Protein AF-A0A4Q3MHR7-F1 (afdb_monomer_lite)

pLDDT: mean 75.86, std 18.35, range [34.59, 92.06]

Radius of gyration: 18.16 Å; chains: 1; bounding box: 40×40×58 Å

Secondary structure (DSSP, 8-state):
--------HHHHHHHHHTTSTTT-SSHHHHHHHHHHHHHT---HHHHHHHHHHHHHH-HHHHHHHHHHHHHHHHHHHHHTTS------PPP--

Sequence (93 aa):
MTQASLKSPDTQALDALTGGAFSAPTSGERAARVRDWLATDPAAEQMQEVYRELSGRDKGAAKLLRERLDEIRRSKSALSRQMPQSRTVPPLK

Structure (mmCIF, N/CA/C/O backbone):
data_AF-A0A4Q3MHR7-F1
#
_entry.id   AF-A0A4Q3MHR7-F1
#
loop_
_atom_site.group_PDB
_atom_site.id
_atom_site.type_symbol
_atom_site.label_atom_id
_atom_site.label_alt_id
_atom_site.label_comp_id
_atom_site.label_asym_id
_atom_site.label_entity_id
_atom_site.label_seq_id
_atom_site.pdbx_PDB_ins_code
_atom_site.Cartn_x
_atom_site.Cartn_y
_atom_site.Cartn_z
_atom_site.occupancy
_atom_site.B_iso_or_equiv
_atom_site.auth_seq_id
_atom_site.auth_comp_id
_atom_site.auth_asym_id
_atom_site.auth_atom_id
_atom_site.pdbx_PDB_model_num
ATOM 1 N N . MET A 1 1 ? 18.762 -24.331 -3.878 1.00 41.50 1 MET A N 1
ATOM 2 C CA . MET A 1 1 ? 19.796 -23.348 -3.472 1.00 41.50 1 MET A CA 1
ATOM 3 C C . MET A 1 1 ? 19.517 -22.110 -4.311 1.00 41.50 1 MET A C 1
ATOM 5 O O . MET A 1 1 ? 19.430 -22.281 -5.512 1.00 41.50 1 MET A O 1
ATOM 9 N N . THR A 1 2 ? 19.201 -20.911 -3.838 1.00 34.59 2 THR A N 1
ATOM 10 C CA . THR A 1 2 ? 19.660 -20.057 -2.728 1.00 34.59 2 THR A CA 1
ATOM 11 C C . THR A 1 2 ? 18.539 -19.005 -2.531 1.00 34.59 2 THR A C 1
ATOM 13 O O . THR A 1 2 ? 17.774 -18.751 -3.449 1.00 34.59 2 THR A O 1
ATOM 16 N N . GLN A 1 3 ? 18.286 -18.407 -1.373 1.00 38.47 3 GLN A N 1
ATOM 17 C CA . GLN A 1 3 ? 19.134 -17.384 -0.783 1.00 38.47 3 GLN A CA 1
ATOM 18 C C . GLN A 1 3 ? 18.570 -17.068 0.605 1.00 38.47 3 GLN A C 1
ATOM 20 O O . GLN A 1 3 ? 17.508 -16.464 0.738 1.00 38.47 3 GLN A O 1
ATOM 25 N N . ALA A 1 4 ? 19.312 -17.457 1.638 1.00 46.78 4 ALA A N 1
ATOM 26 C CA . ALA A 1 4 ? 19.222 -16.793 2.922 1.00 46.78 4 ALA A CA 1
ATOM 27 C C . ALA A 1 4 ? 19.518 -15.303 2.689 1.00 46.78 4 ALA A C 1
ATOM 29 O O . ALA A 1 4 ? 20.591 -14.940 2.205 1.00 46.78 4 ALA A O 1
ATOM 30 N N . SER A 1 5 ? 18.560 -14.434 2.985 1.00 39.69 5 SER A N 1
ATOM 31 C CA . SER A 1 5 ? 18.839 -13.025 3.220 1.00 39.69 5 SER A CA 1
ATOM 32 C C . SER A 1 5 ? 18.344 -12.705 4.611 1.00 39.69 5 SER A C 1
ATOM 34 O O . SER A 1 5 ? 17.149 -12.587 4.843 1.00 39.69 5 SER A O 1
ATOM 36 N N . LEU A 1 6 ? 19.306 -12.541 5.514 1.00 46.91 6 LEU A N 1
ATOM 37 C CA . LEU A 1 6 ? 19.198 -11.876 6.811 1.00 46.91 6 LEU A CA 1
ATOM 38 C C . LEU A 1 6 ? 18.824 -10.384 6.645 1.00 46.91 6 LEU A C 1
ATOM 40 O O . LEU A 1 6 ? 19.430 -9.511 7.257 1.00 46.91 6 LEU A O 1
ATOM 44 N N . LYS A 1 7 ? 17.896 -10.054 5.743 1.00 44.25 7 LYS A N 1
ATOM 45 C CA . LYS A 1 7 ? 17.556 -8.678 5.385 1.00 44.25 7 LYS A CA 1
ATOM 46 C C . LYS A 1 7 ? 16.263 -8.318 6.085 1.00 44.25 7 LYS A C 1
ATOM 48 O O . LYS A 1 7 ? 15.195 -8.652 5.594 1.00 44.25 7 LYS A O 1
ATOM 53 N N . SER A 1 8 ? 16.449 -7.664 7.228 1.00 48.00 8 SER A N 1
ATOM 54 C CA . SER A 1 8 ? 15.469 -6.861 7.953 1.00 48.00 8 SER A CA 1
ATOM 55 C C . SER A 1 8 ? 14.230 -7.653 8.398 1.00 48.00 8 SER A C 1
ATOM 57 O O . SER A 1 8 ? 13.373 -7.945 7.563 1.00 48.00 8 SER A O 1
ATOM 59 N N . PRO A 1 9 ? 14.078 -7.992 9.696 1.00 58.16 9 PRO A N 1
ATOM 60 C CA . PRO A 1 9 ? 12.826 -8.577 10.199 1.00 58.16 9 PRO A CA 1
ATOM 61 C C . PRO A 1 9 ? 11.596 -7.767 9.754 1.00 58.16 9 PRO A C 1
ATOM 63 O O . PRO A 1 9 ? 10.546 -8.346 9.488 1.00 58.16 9 PRO A O 1
ATOM 66 N N . ASP A 1 10 ? 11.770 -6.460 9.551 1.00 69.25 10 ASP A N 1
ATOM 67 C CA . ASP A 1 10 ? 10.786 -5.549 8.978 1.00 69.25 10 ASP A CA 1
ATOM 68 C C . ASP A 1 10 ? 10.308 -5.953 7.578 1.00 69.25 10 ASP A C 1
ATOM 70 O O . ASP A 1 10 ? 9.107 -6.011 7.353 1.00 69.25 10 ASP A O 1
ATOM 74 N N . THR A 1 11 ? 11.181 -6.311 6.628 1.00 77.31 11 THR A N 1
ATOM 75 C CA . THR A 1 11 ? 10.727 -6.655 5.267 1.00 77.31 11 THR A CA 1
ATOM 76 C C . THR A 1 11 ? 9.874 -7.927 5.266 1.00 77.31 11 THR A C 1
ATOM 78 O O . THR A 1 11 ? 8.870 -7.981 4.561 1.00 77.31 11 THR A O 1
ATOM 81 N N . GLN A 1 12 ? 10.232 -8.945 6.059 1.00 81.31 12 GLN A N 1
ATOM 82 C CA . GLN A 1 12 ? 9.446 -10.184 6.156 1.00 81.31 12 GLN A CA 1
ATOM 83 C C . GLN A 1 12 ? 8.130 -9.964 6.923 1.00 81.31 12 GLN A C 1
ATOM 85 O O . GLN A 1 12 ? 7.106 -10.543 6.565 1.00 81.31 12 GLN A O 1
ATOM 90 N N . ALA A 1 13 ? 8.136 -9.105 7.948 1.00 84.31 13 ALA A N 1
ATOM 91 C CA . ALA A 1 13 ? 6.924 -8.697 8.655 1.00 84.31 13 ALA A CA 1
ATOM 92 C C . ALA A 1 13 ? 5.970 -7.919 7.734 1.00 84.31 13 ALA A C 1
ATOM 94 O O . ALA A 1 13 ? 4.782 -8.227 7.673 1.00 84.31 13 ALA A O 1
ATOM 95 N N . LEU A 1 14 ? 6.493 -6.970 6.955 1.00 87.69 14 LEU A N 1
ATOM 96 C CA . LEU A 1 14 ? 5.738 -6.215 5.953 1.00 87.69 14 LEU A CA 1
ATOM 97 C C . LEU A 1 14 ? 5.237 -7.115 4.823 1.00 87.69 14 LEU A C 1
ATOM 99 O O . LEU A 1 14 ? 4.137 -6.915 4.310 1.00 87.69 14 LEU A O 1
ATOM 103 N N . ASP A 1 15 ? 5.999 -8.139 4.451 1.00 88.00 15 ASP A N 1
ATOM 104 C CA . ASP A 1 15 ? 5.551 -9.153 3.503 1.00 88.00 15 ASP A CA 1
ATOM 105 C C . ASP A 1 15 ? 4.358 -9.944 4.043 1.00 88.00 15 ASP A C 1
ATOM 107 O O . ASP A 1 15 ? 3.347 -10.056 3.357 1.00 88.00 15 ASP A O 1
ATOM 111 N N . ALA A 1 16 ? 4.415 -10.406 5.293 1.00 86.75 16 ALA A N 1
ATOM 112 C CA . ALA A 1 16 ? 3.288 -11.078 5.934 1.00 86.75 16 ALA A CA 1
ATOM 113 C C . ALA A 1 16 ? 2.055 -10.162 6.047 1.00 86.75 16 ALA A C 1
ATOM 115 O O . ALA A 1 16 ? 0.940 -10.604 5.777 1.00 86.75 16 ALA A O 1
ATOM 116 N N . LEU A 1 17 ? 2.259 -8.881 6.377 1.00 87.19 17 LEU A N 1
ATOM 117 C CA . LEU A 1 17 ? 1.193 -7.876 6.453 1.00 87.19 17 LEU A CA 1
ATOM 118 C C . LEU A 1 17 ? 0.526 -7.636 5.094 1.00 87.19 17 LEU A C 1
ATOM 120 O O . LEU A 1 17 ? -0.695 -7.581 5.018 1.00 87.19 17 LEU A O 1
ATOM 124 N N . THR A 1 18 ? 1.318 -7.528 4.025 1.00 88.81 18 THR A N 1
ATOM 125 C CA . THR A 1 18 ? 0.843 -7.267 2.652 1.00 88.81 18 THR A CA 1
ATOM 126 C C . THR A 1 18 ? 0.386 -8.518 1.902 1.00 88.81 18 THR A C 1
ATOM 128 O O . THR A 1 18 ? 0.074 -8.447 0.713 1.00 88.81 18 THR A O 1
ATOM 131 N N . GLY A 1 19 ? 0.390 -9.681 2.559 1.00 85.88 19 GLY A N 1
ATOM 132 C CA . GLY A 1 19 ? 0.039 -10.952 1.933 1.00 85.88 19 GLY A CA 1
ATOM 133 C C . GLY A 1 19 ? 1.043 -11.413 0.874 1.00 85.88 19 GLY A C 1
ATOM 134 O O . GLY A 1 19 ? 0.658 -12.092 -0.075 1.00 85.88 19 GLY A O 1
ATOM 135 N N . GLY A 1 20 ? 2.321 -11.049 0.990 1.00 88.44 20 GLY A N 1
ATOM 136 C CA . GLY A 1 20 ? 3.398 -11.530 0.123 1.00 88.44 20 GLY A CA 1
ATOM 137 C C . GLY A 1 20 ? 3.838 -10.562 -0.979 1.00 88.44 20 GLY A C 1
ATOM 138 O O . GLY A 1 20 ? 4.344 -11.012 -2.009 1.00 88.44 20 GLY A O 1
ATOM 139 N N . ALA A 1 21 ? 3.605 -9.251 -0.843 1.00 89.06 21 ALA A N 1
ATOM 140 C CA . ALA A 1 21 ? 3.936 -8.294 -1.903 1.00 89.06 21 ALA A CA 1
ATOM 141 C C . ALA A 1 21 ? 5.453 -8.169 -2.165 1.00 89.06 21 ALA A C 1
ATOM 143 O O . ALA A 1 21 ? 5.885 -7.966 -3.305 1.00 89.06 21 ALA A O 1
ATOM 144 N N . PHE A 1 22 ? 6.289 -8.309 -1.139 1.00 86.19 22 PHE A N 1
ATOM 145 C CA . PHE A 1 22 ? 7.746 -8.211 -1.256 1.00 86.19 22 PHE A CA 1
ATOM 146 C C . PHE A 1 22 ? 8.380 -9.511 -1.755 1.00 86.19 22 PHE A C 1
ATOM 148 O O . PHE A 1 22 ? 9.364 -9.450 -2.498 1.00 86.19 22 PHE A O 1
ATOM 155 N N . SER A 1 23 ? 7.798 -10.657 -1.398 1.00 85.25 23 SER A N 1
ATOM 156 C CA . SER A 1 23 ? 8.195 -11.992 -1.860 1.00 85.25 23 SER A CA 1
ATOM 157 C C . SER A 1 23 ? 7.666 -12.335 -3.256 1.00 85.25 23 SER A C 1
ATOM 159 O O . SER A 1 23 ? 8.106 -13.322 -3.846 1.00 85.25 23 SER A O 1
ATOM 161 N N . ALA A 1 24 ? 6.750 -11.532 -3.809 1.00 86.06 24 ALA A N 1
ATOM 162 C CA . ALA A 1 24 ? 6.208 -11.743 -5.146 1.00 86.06 24 ALA A CA 1
ATOM 163 C C . ALA A 1 24 ? 7.322 -11.773 -6.224 1.00 86.06 24 ALA A C 1
ATOM 165 O O . ALA A 1 24 ? 8.182 -10.880 -6.244 1.00 86.06 24 ALA A O 1
ATOM 166 N N . PRO A 1 25 ? 7.295 -12.761 -7.145 1.00 80.69 25 PRO A N 1
ATOM 167 C CA . PRO A 1 25 ? 8.338 -12.972 -8.152 1.00 80.69 25 PRO A CA 1
ATOM 168 C C . PRO A 1 25 ? 8.290 -11.946 -9.290 1.00 80.69 25 PRO A C 1
ATOM 170 O O . PRO A 1 25 ? 9.291 -11.732 -9.973 1.00 80.69 25 PRO A O 1
ATOM 173 N N . THR A 1 26 ? 7.142 -11.293 -9.490 1.00 87.19 26 THR A N 1
ATOM 174 C CA . THR A 1 26 ? 6.921 -10.305 -10.549 1.00 87.19 26 THR A CA 1
ATOM 175 C C . THR A 1 26 ? 6.356 -9.000 -9.986 1.00 87.19 26 THR A C 1
ATOM 177 O O . THR A 1 26 ? 5.615 -8.990 -9.000 1.00 87.19 26 THR A O 1
ATOM 180 N N . SER A 1 27 ? 6.664 -7.873 -10.638 1.00 81.56 27 SER A N 1
ATOM 181 C CA . SER A 1 27 ? 6.077 -6.570 -10.280 1.00 81.56 27 SER A CA 1
ATOM 182 C C . SER A 1 27 ? 4.550 -6.543 -10.433 1.00 81.56 27 SER A C 1
ATOM 184 O O . SER A 1 27 ? 3.876 -5.831 -9.692 1.00 81.56 27 SER A O 1
ATOM 186 N N . GLY A 1 28 ? 3.990 -7.342 -11.350 1.00 86.12 28 GLY A N 1
ATOM 187 C CA . GLY A 1 28 ? 2.541 -7.469 -11.532 1.00 86.12 28 GLY A CA 1
ATOM 188 C C . GLY A 1 28 ? 1.854 -8.126 -10.334 1.00 86.12 28 GLY A C 1
ATOM 189 O O . GLY A 1 28 ? 0.898 -7.569 -9.797 1.00 86.12 28 GLY A O 1
ATOM 190 N N . GLU A 1 29 ? 2.379 -9.260 -9.857 1.00 89.00 29 GLU A N 1
ATOM 191 C CA . GLU A 1 29 ? 1.872 -9.901 -8.635 1.00 89.00 29 GLU A CA 1
ATOM 192 C C . GLU A 1 29 ? 2.052 -9.009 -7.412 1.00 89.00 29 GLU A C 1
ATOM 194 O O . GLU A 1 29 ? 1.129 -8.887 -6.612 1.00 89.00 29 GLU A O 1
ATOM 199 N N . ARG A 1 30 ? 3.193 -8.324 -7.289 1.00 90.25 30 ARG A N 1
ATOM 200 C CA . ARG A 1 30 ? 3.426 -7.368 -6.201 1.00 90.25 30 ARG A CA 1
ATOM 201 C C . ARG A 1 30 ? 2.354 -6.284 -6.159 1.00 90.25 30 ARG A C 1
ATOM 203 O O . ARG A 1 30 ? 1.767 -6.051 -5.107 1.00 90.25 30 ARG A O 1
ATOM 210 N N . ALA A 1 31 ? 2.074 -5.643 -7.293 1.00 89.12 31 ALA A N 1
ATOM 211 C CA . ALA A 1 31 ? 1.036 -4.622 -7.379 1.00 89.12 31 ALA A CA 1
ATOM 212 C C . ALA A 1 31 ? -0.357 -5.187 -7.054 1.00 89.12 31 ALA A C 1
ATOM 214 O O . ALA A 1 31 ? -1.135 -4.520 -6.376 1.00 89.12 31 ALA A O 1
ATOM 215 N N . ALA A 1 32 ? -0.657 -6.418 -7.486 1.00 91.31 32 ALA A N 1
ATOM 216 C CA . ALA A 1 32 ? -1.912 -7.092 -7.164 1.00 91.31 32 ALA A CA 1
ATOM 217 C C . ALA A 1 32 ? -2.057 -7.363 -5.657 1.00 91.31 32 ALA A C 1
ATOM 219 O O . ALA A 1 32 ? -3.091 -7.020 -5.090 1.00 91.31 32 ALA A O 1
ATOM 220 N N . ARG A 1 33 ? -1.014 -7.889 -4.995 1.00 91.19 33 ARG A N 1
ATOM 221 C CA . ARG A 1 33 ? -1.000 -8.120 -3.537 1.00 91.19 33 ARG A CA 1
ATOM 222 C C . ARG A 1 33 ? -1.140 -6.820 -2.753 1.00 91.19 33 ARG A C 1
ATOM 224 O O . ARG A 1 33 ? -1.941 -6.759 -1.834 1.00 91.19 33 ARG A O 1
ATOM 231 N N . VAL A 1 34 ? -0.440 -5.755 -3.158 1.00 91.75 34 VAL A N 1
ATOM 232 C CA . VAL A 1 34 ? -0.616 -4.425 -2.548 1.00 91.75 34 VAL A CA 1
ATOM 233 C C . VAL A 1 34 ? -2.047 -3.925 -2.725 1.00 91.75 34 VAL A C 1
ATOM 235 O O . VAL A 1 34 ? -2.600 -3.368 -1.788 1.00 91.75 34 VAL A O 1
ATOM 238 N N . ARG A 1 35 ? -2.674 -4.123 -3.892 1.00 91.00 35 ARG A N 1
ATOM 239 C CA . ARG A 1 35 ? -4.076 -3.731 -4.119 1.00 91.00 35 ARG A CA 1
ATOM 240 C C . ARG A 1 35 ? -5.047 -4.489 -3.222 1.00 91.00 35 ARG A C 1
ATOM 242 O O . ARG A 1 35 ? -5.940 -3.864 -2.663 1.00 91.00 35 ARG A O 1
ATOM 249 N N . ASP A 1 36 ? -4.873 -5.802 -3.122 1.00 91.69 36 ASP A N 1
ATOM 250 C CA . ASP A 1 36 ? -5.688 -6.668 -2.271 1.00 91.69 36 ASP A CA 1
ATOM 251 C C . ASP A 1 36 ? -5.531 -6.277 -0.799 1.00 91.69 36 ASP A C 1
ATOM 253 O O . ASP A 1 36 ? -6.510 -6.022 -0.107 1.00 91.69 36 ASP A O 1
ATOM 257 N N . TRP A 1 37 ? -4.289 -6.059 -0.369 1.00 92.06 37 TRP A N 1
ATOM 258 C CA . TRP A 1 37 ? -3.988 -5.551 0.960 1.00 92.06 37 TRP A CA 1
ATOM 259 C C . TRP A 1 37 ? -4.602 -4.173 1.220 1.00 92.06 37 TRP A C 1
ATOM 261 O O . TRP A 1 37 ? -5.223 -3.960 2.250 1.00 92.06 37 TRP A O 1
ATOM 271 N N . LEU A 1 38 ? -4.508 -3.227 0.284 1.00 90.06 38 LEU A N 1
ATOM 272 C CA . LEU A 1 38 ? -5.157 -1.919 0.420 1.00 90.06 38 LEU A CA 1
ATOM 273 C C . LEU A 1 38 ? -6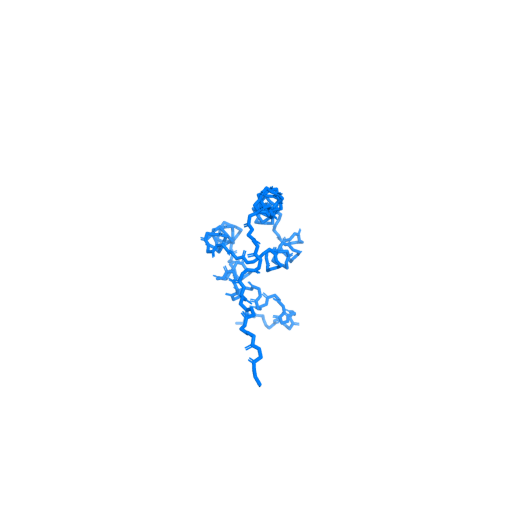.687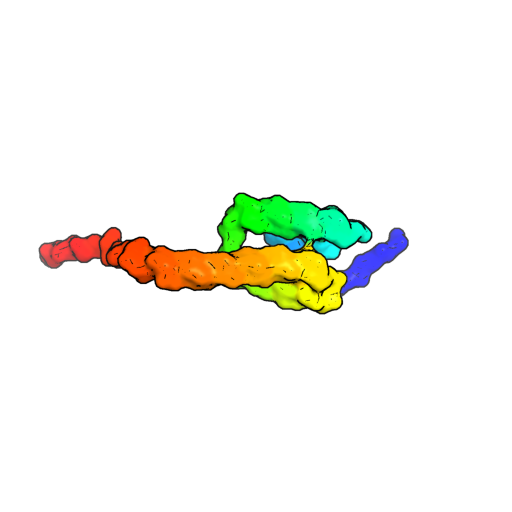 -2.023 0.515 1.00 90.06 38 LEU A C 1
ATOM 275 O O . LEU A 1 38 ? -7.306 -1.160 1.138 1.00 90.06 38 LEU A O 1
ATOM 279 N N . ALA A 1 39 ? -7.290 -3.059 -0.075 1.00 88.88 39 ALA A N 1
ATOM 280 C CA . ALA A 1 39 ? -8.722 -3.327 0.028 1.00 88.88 39 ALA A CA 1
ATOM 281 C C . ALA A 1 39 ? -9.140 -3.829 1.422 1.00 88.88 39 ALA A C 1
ATOM 283 O O . ALA A 1 39 ? -10.326 -3.781 1.742 1.00 88.88 39 ALA A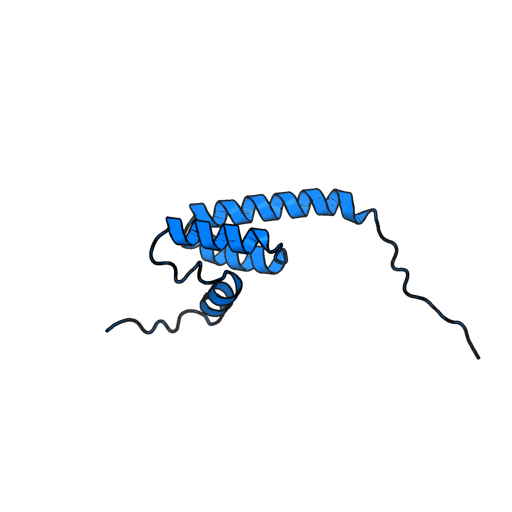 O 1
ATOM 284 N N . THR A 1 40 ? -8.195 -4.250 2.272 1.00 86.50 40 THR A N 1
ATOM 285 C CA . THR A 1 40 ? -8.463 -4.581 3.682 1.00 86.50 40 THR A CA 1
ATOM 286 C C . THR A 1 40 ? -8.459 -3.353 4.599 1.00 86.50 40 THR A C 1
ATOM 288 O O . THR A 1 40 ? -8.499 -3.514 5.816 1.00 86.50 40 THR A O 1
ATOM 291 N N . ASP A 1 41 ? -8.354 -2.143 4.037 1.00 84.00 41 ASP A N 1
ATOM 292 C CA . ASP A 1 41 ? -8.250 -0.868 4.759 1.00 84.00 41 ASP A CA 1
ATOM 293 C C . ASP A 1 41 ? -7.188 -0.880 5.892 1.00 84.00 41 ASP A C 1
ATOM 295 O O . ASP A 1 41 ? -7.498 -0.668 7.069 1.00 84.00 41 ASP A O 1
ATOM 299 N N . PRO A 1 42 ? -5.902 -1.144 5.568 1.00 85.38 42 PRO A N 1
ATOM 300 C CA . PRO A 1 42 ? -4.849 -1.195 6.573 1.00 85.38 42 PRO A CA 1
ATOM 301 C C . PRO A 1 42 ? -4.580 0.184 7.191 1.00 85.38 42 PRO A C 1
ATOM 303 O O . PRO A 1 42 ? -4.933 1.234 6.650 1.00 85.38 42 PRO A O 1
ATOM 306 N N . ALA A 1 43 ? -3.925 0.206 8.352 1.00 84.25 43 ALA A N 1
ATOM 307 C CA . ALA A 1 43 ? -3.618 1.462 9.030 1.00 84.25 43 ALA A CA 1
ATOM 308 C C . ALA A 1 43 ? -2.617 2.311 8.225 1.00 84.25 43 ALA A C 1
ATOM 310 O O . ALA A 1 43 ? -1.699 1.793 7.589 1.00 84.25 43 ALA A O 1
ATOM 311 N N . ALA A 1 44 ? -2.747 3.640 8.310 1.00 85.69 44 ALA A N 1
ATOM 312 C CA . ALA A 1 44 ? -1.851 4.564 7.611 1.00 85.69 44 ALA A CA 1
ATOM 313 C C . ALA A 1 44 ? -0.371 4.389 8.013 1.00 85.69 44 ALA A C 1
ATOM 315 O O . ALA A 1 44 ? 0.499 4.557 7.167 1.00 85.69 44 ALA A O 1
ATOM 316 N N . GLU A 1 45 ? -0.078 4.018 9.264 1.00 86.50 45 GLU A N 1
ATOM 317 C CA . GLU A 1 45 ? 1.287 3.668 9.697 1.00 86.50 45 GLU A CA 1
ATOM 318 C C . GLU A 1 45 ? 1.844 2.481 8.908 1.00 86.50 45 GLU A C 1
ATOM 320 O O . GLU A 1 45 ? 2.894 2.604 8.283 1.00 86.50 45 GLU A O 1
ATOM 325 N N . GLN A 1 46 ? 1.086 1.385 8.820 1.00 87.06 46 GLN A N 1
ATOM 326 C CA . GLN A 1 46 ? 1.498 0.195 8.072 1.00 87.06 46 GLN A CA 1
ATOM 327 C C . GLN A 1 46 ? 1.699 0.527 6.588 1.00 87.06 46 GLN A C 1
ATOM 329 O O . GLN A 1 46 ? 2.691 0.130 5.982 1.00 87.06 46 GLN A O 1
ATOM 334 N N . MET A 1 47 ? 0.795 1.313 5.988 1.00 90.81 47 MET A N 1
ATOM 335 C CA . MET A 1 47 ? 0.958 1.770 4.602 1.00 90.81 47 MET A CA 1
ATOM 336 C C . MET A 1 47 ? 2.231 2.601 4.404 1.00 90.81 47 MET A C 1
ATOM 338 O O . MET A 1 47 ? 2.870 2.480 3.360 1.00 90.81 47 MET A O 1
ATOM 342 N N . GLN A 1 48 ? 2.615 3.439 5.373 1.00 89.81 48 GLN A N 1
ATOM 343 C CA . GLN A 1 48 ? 3.852 4.223 5.305 1.00 89.81 48 GLN A CA 1
ATOM 344 C C . GLN A 1 48 ? 5.103 3.349 5.389 1.00 89.81 48 GLN A C 1
ATOM 346 O O . GLN A 1 48 ? 6.062 3.605 4.657 1.00 89.81 48 GLN A O 1
ATOM 351 N N . GLU A 1 49 ? 5.101 2.330 6.246 1.00 89.50 49 GLU A N 1
ATOM 352 C CA . GLU A 1 49 ? 6.201 1.367 6.345 1.00 89.50 49 GLU A CA 1
ATOM 353 C C . GLU A 1 49 ? 6.366 0.586 5.038 1.00 89.50 49 GLU A C 1
ATOM 355 O O . GLU A 1 49 ? 7.450 0.570 4.451 1.00 89.50 49 GLU A O 1
ATOM 360 N N . VAL A 1 50 ? 5.267 0.043 4.503 1.00 90.50 50 VAL A N 1
ATOM 361 C CA . VAL A 1 50 ? 5.279 -0.675 3.222 1.00 90.50 50 VAL A CA 1
ATOM 362 C C . VAL A 1 50 ? 5.693 0.251 2.075 1.00 90.50 50 VAL A C 1
ATOM 364 O O . VAL A 1 50 ? 6.483 -0.146 1.219 1.00 90.50 50 VAL A O 1
ATOM 367 N N . TYR A 1 51 ? 5.211 1.499 2.050 1.00 90.69 51 TYR A N 1
ATOM 368 C CA . TYR A 1 51 ? 5.596 2.492 1.043 1.00 90.69 51 TYR A CA 1
ATOM 369 C C . TYR A 1 51 ? 7.093 2.792 1.082 1.00 90.69 51 TYR A C 1
ATOM 371 O O . TYR A 1 51 ? 7.718 2.873 0.026 1.00 90.69 51 TYR A O 1
ATOM 379 N N . ARG A 1 52 ? 7.674 2.958 2.276 1.00 90.19 52 ARG A N 1
ATOM 380 C CA . ARG A 1 52 ? 9.106 3.234 2.448 1.00 90.19 52 ARG A CA 1
ATOM 381 C C . ARG A 1 52 ? 9.950 2.128 1.822 1.00 90.19 52 ARG A C 1
ATOM 383 O O . ARG A 1 52 ? 10.832 2.426 1.019 1.00 90.19 52 ARG A O 1
ATOM 390 N N . GLU A 1 53 ? 9.618 0.877 2.123 1.00 88.06 53 GLU A N 1
ATOM 391 C CA . GLU A 1 53 ? 10.335 -0.283 1.594 1.00 88.06 53 GLU A CA 1
ATOM 392 C C . GLU A 1 53 ? 10.095 -0.477 0.090 1.00 88.06 53 GLU A C 1
ATOM 394 O O . GLU A 1 53 ? 11.029 -0.728 -0.679 1.00 88.06 53 GLU A O 1
ATOM 399 N N . LEU A 1 54 ? 8.852 -0.308 -0.377 1.00 88.00 54 LEU A N 1
ATOM 400 C CA . LEU A 1 54 ? 8.533 -0.418 -1.801 1.00 88.00 54 LEU A CA 1
ATOM 401 C C . LEU A 1 54 ? 9.104 0.733 -2.623 1.00 88.00 54 LEU A C 1
ATOM 403 O O . LEU A 1 54 ? 9.465 0.517 -3.772 1.00 88.00 54 LEU A O 1
ATOM 407 N N . SER A 1 55 ? 9.255 1.938 -2.079 1.00 87.88 55 SER A N 1
ATOM 408 C CA . SER A 1 55 ? 9.728 3.097 -2.844 1.00 87.88 55 SER A CA 1
ATOM 409 C C . SER A 1 55 ? 11.135 2.898 -3.422 1.00 87.88 55 SER A C 1
ATOM 411 O O . SER A 1 55 ? 11.451 3.488 -4.459 1.00 87.88 55 SER A O 1
ATOM 413 N N . GLY A 1 56 ? 11.979 2.085 -2.778 1.00 83.25 56 GLY A N 1
ATOM 414 C CA . GLY A 1 56 ? 13.302 1.717 -3.290 1.00 83.25 56 GLY A CA 1
ATOM 415 C C . GLY A 1 56 ? 13.293 0.526 -4.255 1.00 83.25 56 GLY A C 1
ATOM 416 O O . GLY A 1 56 ? 14.216 0.385 -5.055 1.00 83.25 56 GLY A O 1
ATOM 417 N N . ARG A 1 57 ? 12.259 -0.324 -4.202 1.00 82.38 57 ARG A N 1
ATOM 418 C CA . ARG A 1 57 ? 12.229 -1.637 -4.871 1.00 82.38 57 ARG A CA 1
ATOM 419 C C . ARG A 1 57 ? 11.237 -1.726 -6.030 1.00 82.38 57 ARG A C 1
ATOM 421 O O . ARG A 1 57 ? 11.493 -2.433 -6.998 1.00 82.38 57 ARG A O 1
ATOM 428 N N . ASP A 1 58 ? 10.108 -1.033 -5.928 1.00 87.31 58 ASP A N 1
ATOM 429 C CA . ASP A 1 58 ? 9.034 -0.992 -6.915 1.00 87.31 58 ASP A CA 1
ATOM 430 C C . ASP A 1 58 ? 8.247 0.321 -6.823 1.00 87.31 58 ASP A C 1
ATOM 432 O O . ASP A 1 58 ? 7.313 0.485 -6.031 1.00 87.31 58 ASP A O 1
ATOM 436 N N . LYS A 1 59 ? 8.611 1.275 -7.682 1.00 87.62 59 LYS A N 1
ATOM 437 C CA . LYS A 1 59 ? 7.922 2.568 -7.751 1.00 87.62 59 LYS A CA 1
ATOM 438 C C . LYS A 1 59 ? 6.461 2.442 -8.193 1.00 87.62 59 LYS A C 1
ATOM 440 O O . LYS A 1 59 ? 5.674 3.324 -7.861 1.00 87.62 59 LYS A O 1
ATOM 445 N N . GLY A 1 60 ? 6.101 1.389 -8.935 1.00 88.75 60 GLY A N 1
ATOM 446 C CA . GLY A 1 60 ? 4.733 1.156 -9.400 1.00 88.75 60 GLY A CA 1
ATOM 447 C C . GLY A 1 60 ? 3.814 0.788 -8.241 1.00 88.75 60 GLY A C 1
ATOM 448 O O . GLY A 1 60 ? 2.800 1.446 -8.022 1.00 88.75 60 GLY A O 1
ATOM 449 N N . ALA A 1 61 ? 4.225 -0.193 -7.440 1.00 89.81 61 ALA A N 1
ATOM 450 C CA . ALA A 1 61 ? 3.492 -0.599 -6.246 1.00 89.81 61 ALA A CA 1
ATOM 451 C C . ALA A 1 61 ? 3.511 0.485 -5.149 1.00 89.81 61 ALA A C 1
ATOM 453 O O . ALA A 1 61 ? 2.489 0.740 -4.513 1.00 89.81 61 ALA A O 1
ATOM 454 N N . ALA A 1 62 ? 4.633 1.194 -4.974 1.00 90.69 62 ALA A N 1
ATOM 455 C CA . ALA A 1 62 ? 4.721 2.315 -4.034 1.00 90.69 62 ALA A CA 1
ATOM 456 C C . ALA A 1 62 ? 3.755 3.460 -4.389 1.00 90.69 62 ALA A C 1
ATOM 458 O O . ALA A 1 62 ? 3.223 4.124 -3.499 1.00 90.69 62 ALA A O 1
ATOM 459 N N . LYS A 1 63 ? 3.488 3.694 -5.681 1.00 91.06 63 LYS A N 1
ATOM 460 C CA . LYS A 1 63 ? 2.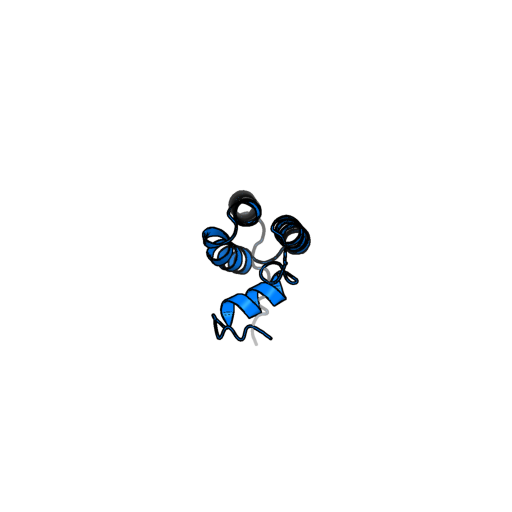541 4.730 -6.116 1.00 91.06 63 LYS A CA 1
ATOM 461 C C . LYS A 1 63 ? 1.134 4.483 -5.566 1.00 91.06 63 LYS A C 1
ATOM 463 O O . LYS A 1 63 ? 0.544 5.414 -5.030 1.00 91.06 63 LYS A O 1
ATOM 468 N N . LEU A 1 64 ? 0.671 3.230 -5.601 1.00 90.94 64 LEU A N 1
ATOM 469 C CA . LEU A 1 64 ? -0.640 2.827 -5.075 1.00 90.94 64 LEU A CA 1
ATOM 470 C C . LEU A 1 64 ? -0.791 3.199 -3.593 1.00 90.94 64 LEU A C 1
ATOM 472 O O . LEU A 1 64 ? -1.812 3.738 -3.177 1.00 90.94 64 LEU A O 1
ATOM 476 N N . LEU A 1 65 ? 0.261 2.966 -2.807 1.00 92.00 65 LEU A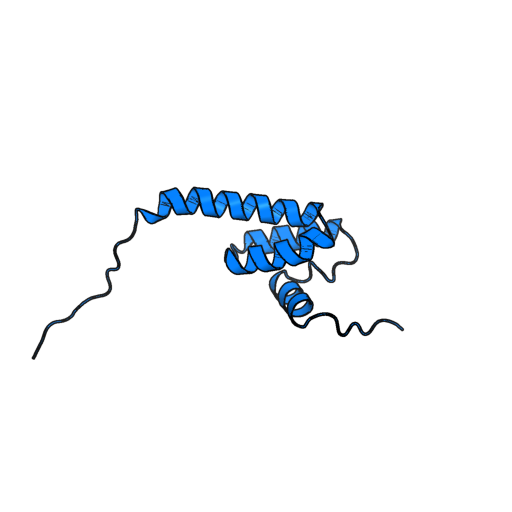 N 1
ATOM 477 C CA . LEU A 1 65 ? 0.284 3.299 -1.382 1.00 92.00 65 LEU A CA 1
ATOM 478 C C . LEU A 1 65 ? 0.315 4.799 -1.130 1.00 92.00 65 LEU A C 1
ATOM 480 O O . LEU A 1 65 ? -0.367 5.285 -0.232 1.00 92.00 65 LEU A O 1
ATOM 484 N N . ARG A 1 66 ? 1.094 5.542 -1.921 1.00 91.56 66 ARG A N 1
ATOM 485 C CA . ARG A 1 66 ? 1.158 7.001 -1.811 1.00 91.56 66 ARG A CA 1
ATOM 486 C C . ARG A 1 66 ? -0.195 7.640 -2.082 1.00 91.56 66 ARG A C 1
ATOM 488 O O . ARG A 1 66 ? -0.593 8.520 -1.325 1.00 91.56 66 ARG A O 1
ATOM 495 N N . GLU A 1 67 ? -0.870 7.214 -3.146 1.00 91.75 67 GLU A N 1
ATOM 496 C CA . GLU A 1 67 ? -2.204 7.711 -3.481 1.00 91.75 67 GLU A CA 1
ATOM 497 C C . GLU A 1 67 ? -3.181 7.392 -2.349 1.00 91.75 67 GLU A C 1
ATOM 499 O O . GLU A 1 67 ? -3.830 8.302 -1.838 1.00 91.75 67 GLU A O 1
ATOM 504 N N . ARG A 1 68 ? -3.176 6.154 -1.839 1.00 89.62 68 ARG A N 1
ATOM 505 C CA . ARG A 1 68 ? -4.071 5.767 -0.746 1.00 89.62 68 ARG A CA 1
ATOM 506 C C . ARG A 1 68 ? -3.808 6.520 0.563 1.00 89.62 68 ARG A C 1
ATOM 508 O O . ARG A 1 68 ? -4.747 6.929 1.242 1.00 89.62 68 ARG A O 1
ATOM 515 N N . LEU A 1 69 ? -2.543 6.758 0.910 1.00 90.69 69 LEU A N 1
ATOM 516 C CA . LEU A 1 69 ? -2.154 7.575 2.065 1.00 90.69 69 LEU A CA 1
ATOM 517 C C . LEU A 1 69 ? -2.615 9.030 1.930 1.00 90.69 69 LEU A C 1
ATOM 519 O O . LEU A 1 69 ? -3.056 9.621 2.918 1.00 90.69 69 LEU A O 1
ATOM 523 N N . ASP A 1 70 ? -2.503 9.614 0.736 1.00 89.50 70 ASP A N 1
ATOM 524 C CA . ASP A 1 70 ? -2.965 10.978 0.467 1.00 89.50 70 ASP A CA 1
ATOM 525 C C . ASP A 1 70 ? -4.492 11.072 0.573 1.00 89.50 70 ASP A C 1
ATOM 527 O O . ASP A 1 70 ? -5.011 11.940 1.278 1.00 89.50 70 ASP A O 1
ATOM 531 N N . GLU A 1 71 ? -5.205 10.102 -0.010 1.00 87.56 71 GLU A N 1
ATOM 532 C CA . GLU A 1 71 ? -6.655 9.966 0.120 1.00 87.56 71 GLU A CA 1
ATOM 533 C C . GLU A 1 71 ? -7.082 9.875 1.586 1.00 87.56 71 GLU A C 1
ATOM 535 O O . GLU A 1 71 ? -7.976 10.607 2.008 1.00 87.56 71 GLU A O 1
ATOM 540 N N . ILE A 1 72 ? -6.435 9.026 2.391 1.00 85.31 72 ILE A N 1
ATOM 541 C CA . ILE A 1 72 ? -6.752 8.872 3.816 1.00 85.31 72 ILE A CA 1
ATOM 542 C C . ILE A 1 72 ? -6.460 10.160 4.577 1.00 85.31 72 ILE A C 1
ATOM 544 O O . ILE A 1 72 ? -7.272 10.560 5.406 1.00 85.31 72 ILE A O 1
ATOM 548 N N . ARG A 1 73 ? -5.338 10.841 4.312 1.00 83.12 73 ARG A N 1
ATOM 549 C CA . ARG A 1 73 ? -5.014 12.124 4.960 1.00 83.12 73 ARG A CA 1
ATOM 550 C C . ARG A 1 73 ? -6.053 13.190 4.625 1.00 83.12 73 ARG A C 1
ATOM 552 O O . ARG A 1 73 ? -6.529 13.883 5.521 1.00 83.12 73 ARG A O 1
ATOM 559 N N . ARG A 1 74 ? -6.454 13.274 3.357 1.00 80.19 74 ARG A N 1
ATOM 560 C CA . ARG A 1 74 ? -7.476 14.205 2.874 1.00 80.19 74 ARG A CA 1
ATOM 561 C C . ARG A 1 74 ? -8.866 13.875 3.424 1.00 80.19 74 ARG A C 1
ATOM 563 O O . ARG A 1 74 ? -9.589 14.779 3.835 1.00 80.19 74 ARG A O 1
ATOM 570 N N . SER A 1 75 ? -9.209 12.594 3.507 1.00 68.44 75 SER A N 1
ATOM 571 C CA . SER A 1 75 ? -10.498 12.109 4.018 1.00 68.44 75 SER A CA 1
ATOM 572 C C . SER A 1 75 ? -10.595 12.228 5.541 1.00 68.44 75 SER A C 1
ATOM 574 O O . SER A 1 75 ? -11.605 12.699 6.062 1.00 68.44 75 SER A O 1
ATOM 576 N N . LYS A 1 76 ? -9.527 11.896 6.281 1.00 60.66 76 LYS A N 1
ATOM 577 C CA . LYS A 1 76 ? -9.446 12.083 7.739 1.00 60.66 76 LYS A CA 1
ATOM 578 C C . LYS A 1 76 ? -9.466 13.557 8.139 1.00 60.66 76 LYS A C 1
ATOM 580 O O . LYS A 1 76 ? -10.038 13.865 9.180 1.00 60.66 76 LYS A O 1
ATOM 585 N N . SER A 1 77 ? -8.935 14.472 7.323 1.00 55.12 77 SER A N 1
ATOM 586 C CA . SER A 1 77 ? -9.091 15.915 7.566 1.00 55.12 77 SER A CA 1
ATOM 587 C C . SER A 1 77 ? -10.557 16.364 7.567 1.00 55.12 77 SER A C 1
ATOM 589 O O . SER A 1 77 ? -10.902 17.282 8.306 1.00 55.12 77 SER A O 1
ATOM 591 N N . ALA A 1 78 ? -11.429 15.703 6.796 1.00 50.84 78 ALA A N 1
ATOM 592 C CA . ALA A 1 78 ? -12.865 15.980 6.788 1.00 50.84 78 ALA A CA 1
ATOM 593 C C . ALA A 1 78 ? -13.632 15.197 7.875 1.00 50.84 78 ALA A C 1
ATOM 595 O O . ALA A 1 78 ? -14.581 15.720 8.460 1.00 50.84 78 ALA A O 1
ATOM 596 N N . LEU A 1 79 ? -13.209 13.966 8.187 1.00 46.12 79 LEU A N 1
ATOM 597 C CA . LEU A 1 79 ? -13.906 13.085 9.132 1.00 46.12 79 LEU A CA 1
ATOM 598 C C . LEU A 1 79 ? -13.476 13.269 10.600 1.00 46.12 79 LEU A C 1
ATOM 600 O O . LEU A 1 79 ? -14.201 12.875 11.506 1.00 46.12 79 LEU A O 1
ATOM 604 N N . SER A 1 80 ? -12.363 13.956 10.876 1.00 47.22 80 SER A N 1
ATOM 605 C CA . SER A 1 80 ? -11.942 14.281 12.251 1.00 47.22 80 SER A CA 1
ATOM 606 C C . SER A 1 80 ? -12.786 15.380 12.920 1.00 47.22 80 SER A C 1
ATOM 608 O O . SER A 1 80 ? -12.488 15.788 14.042 1.00 47.22 80 SER A O 1
ATOM 610 N N . ARG A 1 81 ? -13.859 15.851 12.268 1.00 50.44 81 ARG A N 1
ATOM 611 C CA . ARG A 1 81 ? -14.875 16.723 12.879 1.00 50.44 81 ARG A CA 1
ATOM 612 C C . ARG A 1 81 ? -16.079 15.957 13.436 1.00 50.44 81 ARG A C 1
ATOM 614 O O . ARG A 1 81 ? -17.000 16.582 13.951 1.00 50.44 81 ARG A O 1
ATOM 621 N N . GLN A 1 82 ? -16.076 14.626 13.357 1.00 42.44 82 GLN A N 1
ATOM 622 C CA . GLN A 1 82 ? -17.142 13.780 13.887 1.00 42.44 82 GLN A CA 1
ATOM 623 C C . GLN A 1 82 ? -16.550 12.555 14.590 1.00 42.44 82 GLN A C 1
ATOM 625 O O . GLN A 1 82 ? -16.418 11.490 14.005 1.00 42.44 82 GLN A O 1
ATOM 630 N N . MET A 1 83 ? -16.176 12.722 15.858 1.00 39.00 83 MET A N 1
ATOM 631 C CA . MET A 1 83 ? -16.903 12.093 16.967 1.00 39.00 83 MET A CA 1
ATOM 632 C C . MET A 1 83 ? -16.359 12.601 18.315 1.00 39.00 83 MET A C 1
ATOM 634 O O . MET A 1 83 ? -15.145 12.585 18.532 1.00 39.00 83 MET A O 1
ATOM 638 N N . PRO A 1 84 ? -17.238 13.055 19.228 1.00 47.28 84 PRO A N 1
ATOM 639 C CA . PRO A 1 84 ? -16.872 13.324 20.609 1.00 47.28 84 PRO A CA 1
ATOM 640 C C . PRO A 1 84 ? -16.502 12.005 21.290 1.00 47.28 84 PRO A C 1
ATOM 642 O O . PRO A 1 84 ? -17.170 10.987 21.105 1.00 47.28 84 PRO A O 1
ATOM 645 N N . GLN A 1 85 ? -15.448 12.025 22.103 1.00 45.31 85 GLN A N 1
ATOM 646 C CA . GLN A 1 85 ? -15.173 10.950 23.047 1.00 45.31 85 GLN A CA 1
ATOM 647 C C . GLN A 1 85 ? -16.331 10.861 24.052 1.00 45.31 85 GLN A C 1
ATOM 649 O O . GLN A 1 85 ? -16.318 11.494 25.102 1.00 45.31 85 GLN A O 1
ATOM 654 N N . SER A 1 86 ? -17.358 10.080 23.734 1.00 51.94 86 SER A N 1
ATOM 655 C CA . SER A 1 86 ? -18.366 9.652 24.696 1.00 51.94 86 SER A CA 1
ATOM 656 C C . SER A 1 86 ? -18.013 8.249 25.171 1.00 51.94 86 SER A C 1
ATOM 658 O O . SER A 1 86 ? -18.545 7.254 24.689 1.00 51.94 86 SER A O 1
ATOM 660 N N . ARG A 1 87 ? -17.119 8.176 26.157 1.00 50.62 87 ARG A N 1
ATOM 661 C CA . ARG A 1 87 ? -17.132 7.101 27.155 1.00 50.62 87 ARG A CA 1
ATOM 662 C C . ARG A 1 87 ? -17.090 7.729 28.545 1.00 50.62 87 ARG A C 1
ATOM 664 O O . ARG A 1 87 ? -16.044 7.902 29.148 1.00 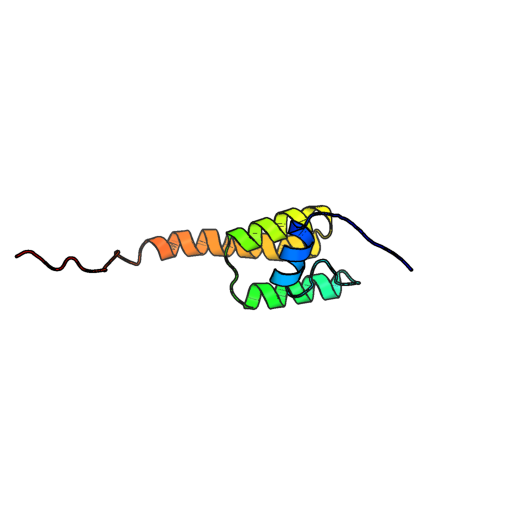50.62 87 ARG A O 1
ATOM 671 N N . THR A 1 88 ? -18.294 8.114 28.970 1.00 51.03 88 THR A N 1
ATOM 672 C CA . THR A 1 88 ? -18.861 7.846 30.300 1.00 51.03 88 THR A CA 1
ATOM 673 C C . THR A 1 88 ? -17.952 8.078 31.505 1.00 51.03 88 THR A C 1
ATOM 675 O O . THR A 1 88 ? -17.237 7.179 31.940 1.00 51.03 88 THR A O 1
ATOM 678 N N . VAL A 1 89 ? -18.132 9.239 32.136 1.00 52.19 89 VAL A N 1
ATOM 679 C CA . VAL A 1 89 ? -18.097 9.326 33.600 1.00 52.19 89 VAL A CA 1
ATOM 680 C C . VAL A 1 89 ? -19.359 8.654 34.155 1.00 52.19 89 VAL A C 1
ATOM 682 O O . VAL A 1 89 ? -20.460 8.961 33.694 1.00 52.19 89 VAL A O 1
ATOM 685 N N . PRO A 1 90 ? -19.241 7.752 35.136 1.00 57.62 90 PRO A N 1
ATOM 686 C CA . PRO A 1 90 ? -20.254 7.642 36.174 1.00 57.62 90 PRO A CA 1
ATOM 687 C C . PRO A 1 90 ? -19.759 8.318 37.471 1.00 57.62 90 PRO A C 1
ATOM 689 O O . PRO A 1 90 ? -18.577 8.213 37.806 1.00 57.62 90 PRO A O 1
ATOM 692 N N . PRO A 1 91 ? -20.641 9.051 38.175 1.00 58.44 91 PRO A N 1
ATOM 693 C CA . PRO A 1 91 ? -20.310 9.831 39.363 1.00 58.44 91 PRO A CA 1
ATOM 694 C C . PRO A 1 91 ? -20.257 9.003 40.661 1.00 58.44 91 PRO A C 1
ATOM 696 O O . PRO A 1 91 ? -20.748 7.881 40.741 1.00 58.44 91 PRO A O 1
ATOM 699 N N . LEU A 1 92 ? -19.653 9.655 41.659 1.00 49.44 92 LEU A N 1
ATOM 700 C CA . LEU A 1 92 ? -19.370 9.314 43.059 1.00 49.44 92 LEU A CA 1
ATOM 701 C C . LEU A 1 92 ? -20.377 8.423 43.814 1.00 49.44 92 LEU A C 1
ATOM 703 O O . LEU A 1 92 ? -21.586 8.650 43.762 1.00 49.44 92 LEU A O 1
ATOM 707 N N . LYS A 1 93 ? -19.826 7.597 44.715 1.00 50.91 93 LYS A N 1
ATOM 708 C CA . LYS A 1 93 ? -20.069 7.659 46.169 1.00 50.91 93 LYS A CA 1
ATOM 709 C C . LYS A 1 93 ? -18.851 7.152 46.933 1.00 50.91 93 LYS A C 1
ATOM 711 O O . LYS A 1 93 ? -18.110 6.332 46.353 1.00 50.91 93 LYS A O 1
#

Foldseek 3Di:
DDDDDPPDPLLVVLCVLLVRLSVDPDPVVNLVSLVVSVVVVDDLVSLVSNLVVCVVPPVPSSVVSVVSSVVCVVVCVVPVVDDDPPDDDDDDD